Protein AF-A0A3A4V9K9-F1 (afdb_monomer_lite)

Secondary structure (DSSP, 8-state):
--EEEEE-SSSTT-EEEEETTTHHHHHHHHHH-PEEEETTEEEEGGG--EEEE-HHHHTT--TT----HHHHHHTHHHHHHHHHHHHHHHHHHHHHHTTPPPPPP-------

Foldseek 3Di:
DWKKWQAQDDDLPRTDIAGLVQLLQLLLQLVVQDWGQGPRGIDGNVRRPDIATPLCVVVVHDSVDDDDPVNCVVCVVVRVVNVVSSVLSNQQSVCVVVVHDGPDDPDPPPPD

Radius of gyration: 15.43 Å; chains: 1; bounding box: 37×40×32 Å

Structure (mmCIF, N/CA/C/O backbone):
data_AF-A0A3A4V9K9-F1
#
_entry.id   AF-A0A3A4V9K9-F1
#
loop_
_atom_site.group_PDB
_atom_site.id
_atom_site.type_symbol
_atom_site.label_atom_id
_atom_site.label_alt_id
_atom_site.label_comp_id
_atom_site.label_asym_id
_atom_site.label_entity_id
_atom_site.lab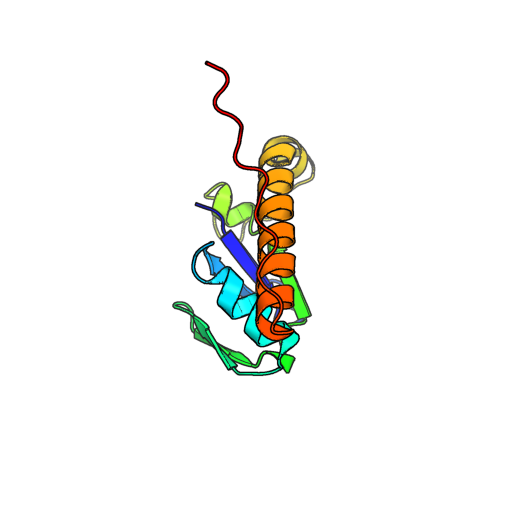el_seq_id
_atom_site.pdbx_PDB_ins_code
_atom_site.Cartn_x
_atom_site.Cartn_y
_atom_site.Cartn_z
_atom_site.occupancy
_atom_site.B_iso_or_equiv
_atom_site.auth_seq_id
_atom_site.auth_comp_id
_atom_site.auth_asym_id
_atom_site.auth_atom_id
_atom_site.pdbx_PDB_model_num
ATOM 1 N N . MET A 1 1 ? -7.497 0.718 -13.840 1.00 86.56 1 MET A N 1
ATOM 2 C CA . MET A 1 1 ? -7.678 -0.087 -12.617 1.00 86.56 1 MET A CA 1
ATOM 3 C C . MET A 1 1 ? -6.396 0.015 -11.822 1.00 86.56 1 MET A C 1
ATOM 5 O O . MET A 1 1 ? -5.336 -0.172 -12.413 1.00 86.56 1 MET A O 1
ATOM 9 N N . LYS A 1 2 ? -6.481 0.411 -10.552 1.00 94.75 2 LYS A N 1
ATOM 10 C CA . LYS A 1 2 ? -5.306 0.602 -9.695 1.00 94.75 2 LYS A CA 1
ATOM 11 C C . LYS A 1 2 ? -4.958 -0.686 -8.958 1.00 94.75 2 LYS A C 1
ATOM 13 O O . LYS A 1 2 ? -5.853 -1.438 -8.568 1.00 94.75 2 LYS A O 1
ATOM 18 N N . TYR A 1 3 ? -3.665 -0.909 -8.753 1.00 96.50 3 TYR A N 1
ATOM 19 C CA . TYR A 1 3 ? -3.140 -2.083 -8.057 1.00 96.50 3 TYR A CA 1
ATOM 20 C C . TYR A 1 3 ? -2.217 -1.668 -6.916 1.00 96.50 3 TYR A C 1
ATOM 22 O O . TYR A 1 3 ? -1.515 -0.657 -6.998 1.00 96.50 3 TYR A O 1
ATOM 30 N N . PHE A 1 4 ? -2.212 -2.463 -5.851 1.00 97.44 4 PHE A N 1
ATOM 31 C CA . PHE A 1 4 ? -1.455 -2.196 -4.636 1.00 97.44 4 PHE A CA 1
ATOM 32 C C . PHE A 1 4 ? -0.798 -3.469 -4.122 1.00 97.44 4 PHE A C 1
ATOM 34 O O . PHE A 1 4 ? -1.388 -4.545 -4.140 1.00 97.44 4 PHE A O 1
ATOM 41 N N . ARG A 1 5 ? 0.421 -3.336 -3.608 1.00 96.00 5 ARG A N 1
ATOM 42 C CA . ARG A 1 5 ? 1.125 -4.403 -2.901 1.00 96.00 5 ARG A CA 1
ATOM 43 C C . ARG A 1 5 ? 0.865 -4.277 -1.418 1.00 96.00 5 ARG A C 1
ATOM 45 O O . ARG A 1 5 ? 1.197 -3.253 -0.821 1.00 96.00 5 ARG A O 1
ATOM 52 N N . VAL A 1 6 ? 0.341 -5.335 -0.822 1.00 97.25 6 VAL A N 1
ATOM 53 C CA . VAL A 1 6 ? 0.270 -5.504 0.628 1.00 97.25 6 VAL A CA 1
ATOM 54 C C . VAL A 1 6 ? 1.508 -6.286 1.044 1.00 97.25 6 VAL A C 1
ATOM 56 O O . VAL A 1 6 ? 1.584 -7.499 0.855 1.00 97.25 6 VAL A O 1
ATOM 59 N N . LYS A 1 7 ? 2.509 -5.575 1.561 1.00 96.69 7 LYS A N 1
ATOM 60 C CA . LYS A 1 7 ? 3.791 -6.145 1.974 1.00 96.69 7 LYS A CA 1
ATOM 61 C C . LYS A 1 7 ? 3.639 -6.839 3.324 1.00 96.69 7 LYS A C 1
ATOM 63 O O . LYS A 1 7 ? 3.247 -6.199 4.301 1.00 96.69 7 LYS A O 1
ATOM 68 N N . ILE A 1 8 ? 3.960 -8.129 3.368 1.00 95.81 8 ILE A N 1
ATOM 69 C CA . ILE A 1 8 ? 3.804 -8.996 4.550 1.00 95.81 8 ILE A CA 1
ATOM 70 C C . ILE A 1 8 ? 5.138 -9.501 5.112 1.00 95.81 8 ILE A C 1
ATOM 72 O O . ILE A 1 8 ? 5.180 -10.062 6.203 1.00 95.81 8 ILE A O 1
ATOM 76 N N . GLY A 1 9 ? 6.232 -9.275 4.386 1.00 92.69 9 GLY A N 1
ATOM 77 C CA . GLY A 1 9 ? 7.584 -9.654 4.778 1.00 92.69 9 GLY A CA 1
ATOM 78 C C . GLY A 1 9 ? 8.632 -8.766 4.114 1.00 92.69 9 GLY A C 1
ATOM 79 O O . GLY A 1 9 ? 8.316 -7.741 3.508 1.00 92.69 9 GLY A O 1
ATOM 80 N N . TYR A 1 10 ? 9.900 -9.145 4.248 1.00 89.00 10 TYR A N 1
ATOM 81 C CA . TYR A 1 10 ? 11.032 -8.352 3.756 1.00 89.00 10 TYR A CA 1
ATOM 82 C C . TYR A 1 10 ? 11.558 -8.828 2.398 1.00 89.00 10 TYR A C 1
ATOM 84 O O . TYR A 1 10 ? 12.286 -8.075 1.747 1.00 89.00 10 TYR A O 1
ATOM 92 N N . GLY A 1 11 ? 11.187 -10.036 1.965 1.00 88.69 11 GLY A N 1
ATOM 93 C CA . GLY A 1 11 ? 11.539 -10.584 0.663 1.00 88.69 11 GLY A CA 1
ATOM 94 C C . GLY A 1 11 ? 10.921 -9.798 -0.492 1.00 88.69 11 GLY A C 1
ATOM 95 O O . GLY A 1 11 ? 9.908 -9.111 -0.340 1.00 88.69 11 GLY A O 1
ATOM 96 N N . LYS A 1 12 ? 11.541 -9.906 -1.675 1.00 82.06 12 LYS A N 1
ATOM 97 C CA . LYS A 1 12 ? 11.071 -9.248 -2.908 1.00 82.06 12 LYS A CA 1
ATOM 98 C C . LYS A 1 12 ? 9.645 -9.680 -3.272 1.00 82.06 12 LYS A C 1
ATOM 100 O O . LYS A 1 12 ? 8.877 -8.852 -3.752 1.00 82.06 12 LYS A O 1
ATOM 105 N N . ASP A 1 13 ? 9.304 -10.931 -2.976 1.00 85.81 13 ASP A N 1
ATOM 106 C CA . ASP A 1 13 ? 8.026 -11.563 -3.313 1.00 85.81 13 ASP A CA 1
ATOM 107 C C . ASP A 1 13 ? 7.084 -11.723 -2.112 1.00 85.81 13 ASP A C 1
ATOM 109 O O . ASP A 1 13 ? 6.002 -12.289 -2.254 1.00 85.81 13 ASP A O 1
ATOM 113 N N . ASP A 1 14 ? 7.452 -11.175 -0.947 1.00 92.56 14 ASP A N 1
ATOM 114 C CA . ASP A 1 14 ? 6.651 -11.239 0.282 1.00 92.56 14 ASP A CA 1
ATOM 115 C C . ASP A 1 14 ? 5.545 -10.174 0.279 1.00 92.56 14 ASP A C 1
ATOM 117 O O . ASP A 1 14 ? 5.453 -9.296 1.150 1.00 92.56 14 ASP A O 1
ATOM 121 N N . PHE A 1 15 ? 4.701 -10.229 -0.743 1.00 94.50 15 PHE A N 1
ATOM 122 C CA . PHE A 1 15 ? 3.536 -9.377 -0.886 1.00 94.50 15 PHE A CA 1
ATOM 123 C C . PHE A 1 15 ? 2.395 -10.127 -1.566 1.00 94.50 15 PHE A C 1
ATOM 125 O O . PHE A 1 15 ? 2.615 -11.050 -2.347 1.00 94.50 15 PHE A O 1
ATOM 132 N N . ILE A 1 16 ? 1.174 -9.672 -1.303 1.00 94.50 16 ILE A N 1
ATOM 133 C CA . ILE A 1 16 ? 0.016 -9.982 -2.145 1.00 94.50 16 ILE A CA 1
ATOM 134 C C . ILE A 1 16 ? -0.367 -8.734 -2.933 1.00 94.50 16 ILE A C 1
ATOM 136 O O . ILE A 1 16 ? -0.195 -7.607 -2.454 1.00 94.50 16 ILE A O 1
ATOM 140 N N . SER A 1 17 ? -0.856 -8.921 -4.150 1.00 93.69 17 SER A N 1
ATOM 141 C CA . SER A 1 17 ? -1.269 -7.845 -5.036 1.00 93.69 17 SER A CA 1
ATOM 142 C C . SER A 1 17 ? -2.794 -7.749 -5.015 1.00 93.69 17 SER A C 1
ATOM 144 O O . SER A 1 17 ? -3.506 -8.679 -5.387 1.00 93.69 17 SER A O 1
ATOM 146 N N . VAL A 1 18 ? -3.296 -6.608 -4.557 1.00 96.56 18 VAL A N 1
ATOM 147 C CA . VAL A 1 18 ? -4.726 -6.320 -4.421 1.00 96.56 18 VAL A CA 1
ATO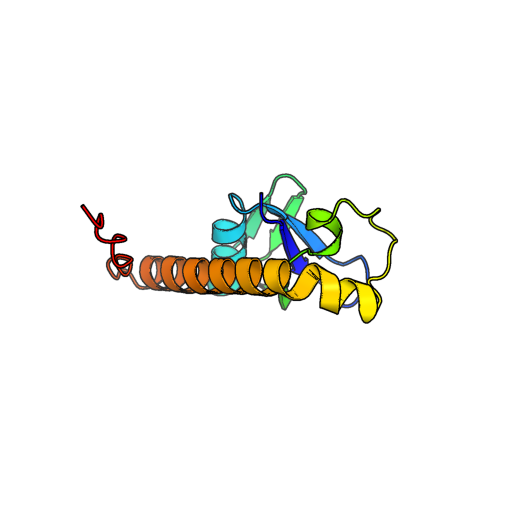M 148 C C . VAL A 1 18 ? -5.125 -5.217 -5.389 1.00 96.56 18 VAL A C 1
ATOM 150 O O . VAL A 1 18 ? -4.313 -4.357 -5.742 1.00 96.56 18 VAL A O 1
ATOM 153 N N . ASP A 1 19 ? -6.378 -5.221 -5.826 1.00 96.31 19 ASP A N 1
ATOM 154 C CA . ASP A 1 19 ? -6.911 -4.136 -6.647 1.00 96.31 19 ASP A CA 1
ATOM 155 C C . ASP A 1 19 ? -7.552 -3.014 -5.808 1.00 96.31 19 ASP A C 1
ATOM 157 O O . ASP A 1 19 ? -7.648 -3.074 -4.579 1.00 96.31 19 ASP A O 1
ATOM 161 N N . GLU A 1 20 ? -8.005 -1.962 -6.486 1.00 95.94 20 GLU A N 1
ATOM 162 C CA . GLU A 1 20 ? -8.720 -0.833 -5.882 1.00 95.94 20 GLU A CA 1
ATOM 163 C C . GLU A 1 20 ? -9.981 -1.218 -5.087 1.00 95.94 20 GLU A C 1
ATOM 165 O O . GLU A 1 20 ? -10.363 -0.489 -4.169 1.00 95.94 20 GLU A O 1
ATOM 170 N N . THR A 1 21 ? -10.615 -2.353 -5.401 1.00 96.81 21 THR A N 1
ATOM 171 C CA . THR A 1 21 ? -11.816 -2.848 -4.707 1.00 96.81 21 THR A CA 1
ATOM 172 C C . THR A 1 21 ? -11.468 -3.557 -3.399 1.00 96.81 21 THR A C 1
ATOM 174 O O . THR A 1 21 ? -12.232 -3.502 -2.436 1.00 96.81 21 THR A O 1
ATOM 177 N N . GLU A 1 22 ? -10.285 -4.165 -3.334 1.00 97.50 22 GLU A N 1
ATOM 178 C CA . GLU A 1 22 ? -9.759 -4.882 -2.172 1.00 97.50 22 GLU A CA 1
ATOM 179 C C . GLU A 1 22 ? -8.921 -3.995 -1.239 1.00 97.50 22 GLU A C 1
ATOM 181 O O . GLU A 1 22 ? -8.759 -4.304 -0.052 1.00 97.50 22 GLU A O 1
ATOM 186 N N . LEU A 1 23 ? -8.435 -2.855 -1.738 1.00 97.81 23 LEU A N 1
ATOM 187 C CA . LEU A 1 23 ? -7.636 -1.906 -0.968 1.00 97.81 23 LEU A CA 1
ATOM 188 C C . LEU A 1 23 ? -8.286 -1.477 0.367 1.00 97.81 23 LEU A C 1
ATOM 190 O O . LEU A 1 23 ? -7.589 -1.501 1.388 1.00 97.81 23 LEU A O 1
ATOM 194 N N . PRO A 1 24 ? -9.589 -1.121 0.441 1.00 97.88 24 PRO A N 1
ATOM 195 C CA . PRO A 1 24 ? -10.213 -0.753 1.712 1.00 97.88 24 PRO A CA 1
ATOM 196 C C . PRO A 1 24 ? -10.143 -1.876 2.755 1.00 97.88 24 PRO A C 1
ATOM 198 O O . PRO A 1 24 ? -9.965 -1.605 3.945 1.00 97.88 24 PRO A O 1
ATOM 201 N N . THR A 1 25 ? -10.250 -3.134 2.315 1.00 97.62 25 THR A N 1
ATOM 202 C CA . THR A 1 25 ? -10.125 -4.320 3.171 1.00 97.62 25 THR A CA 1
ATOM 203 C C . THR A 1 25 ? -8.700 -4.467 3.691 1.00 97.62 25 THR A C 1
ATOM 205 O O . THR A 1 25 ? -8.520 -4.700 4.885 1.00 97.62 25 THR A O 1
ATOM 208 N N . ALA A 1 26 ? -7.689 -4.257 2.840 1.00 97.88 26 ALA A N 1
ATOM 209 C CA . ALA A 1 26 ? -6.282 -4.297 3.242 1.00 97.88 26 ALA A CA 1
ATOM 210 C C . ALA A 1 26 ? -5.953 -3.234 4.293 1.00 97.88 26 ALA A C 1
ATOM 212 O O . ALA A 1 26 ? -5.374 -3.546 5.334 1.00 97.88 26 ALA A O 1
ATOM 213 N N . ILE A 1 27 ? -6.395 -1.995 4.067 1.00 98.06 27 ILE A N 1
ATOM 214 C CA . ILE A 1 27 ? -6.194 -0.895 5.015 1.00 98.06 27 ILE A CA 1
ATOM 215 C C . ILE A 1 27 ? -6.914 -1.181 6.335 1.00 98.06 27 ILE A C 1
ATOM 217 O O . ILE A 1 27 ? -6.342 -1.008 7.411 1.00 98.06 27 ILE A O 1
ATOM 221 N N . ARG A 1 28 ? -8.166 -1.649 6.281 1.00 97.31 28 ARG A N 1
ATOM 222 C CA . ARG A 1 28 ? -8.933 -1.980 7.488 1.00 97.31 28 ARG A CA 1
ATOM 223 C C . ARG A 1 28 ? -8.275 -3.109 8.275 1.00 97.31 28 ARG A C 1
ATOM 225 O O . ARG A 1 28 ? -8.200 -3.015 9.500 1.00 97.31 28 ARG A O 1
ATOM 232 N N . ALA A 1 29 ? -7.798 -4.151 7.597 1.00 97.38 29 ALA A N 1
ATOM 233 C CA . ALA A 1 29 ? -7.049 -5.235 8.218 1.00 97.38 29 ALA A CA 1
ATOM 234 C C . ALA A 1 29 ? -5.800 -4.684 8.917 1.00 97.38 29 ALA A C 1
ATOM 236 O O . ALA A 1 29 ? -5.632 -4.918 10.111 1.00 97.38 29 ALA A O 1
ATOM 237 N N . GLN A 1 30 ? -5.002 -3.864 8.226 1.00 97.62 30 GLN A N 1
ATOM 238 C CA . GLN A 1 30 ? -3.793 -3.258 8.788 1.00 97.62 30 GLN A CA 1
ATOM 239 C C . GLN A 1 30 ? -4.080 -2.410 10.038 1.00 97.62 30 GLN A C 1
ATOM 241 O O . GLN A 1 30 ? -3.379 -2.537 11.035 1.00 97.62 30 GLN A O 1
ATOM 246 N N . ILE A 1 31 ? -5.122 -1.571 10.019 1.00 96.38 31 ILE A N 1
ATOM 247 C CA . ILE A 1 31 ? -5.465 -0.696 11.156 1.00 96.38 31 ILE A CA 1
ATOM 248 C C . ILE A 1 31 ? -6.008 -1.497 12.346 1.00 96.38 31 ILE A C 1
ATOM 250 O O . ILE A 1 31 ? -5.720 -1.180 13.496 1.00 96.38 31 ILE A O 1
ATOM 254 N N . THR A 1 32 ? -6.840 -2.507 12.086 1.00 95.81 32 THR A N 1
ATOM 255 C CA . THR A 1 32 ? -7.569 -3.225 13.148 1.00 95.81 32 THR A CA 1
ATOM 256 C C . THR A 1 32 ? -6.863 -4.484 13.644 1.00 95.81 32 THR A C 1
ATOM 258 O O . THR A 1 32 ? -7.322 -5.090 14.610 1.00 95.81 32 THR A O 1
ATOM 261 N N . GLY A 1 33 ? -5.805 -4.925 12.960 1.00 94.44 33 GLY A N 1
ATOM 262 C CA . GLY A 1 33 ? -5.116 -6.187 13.225 1.00 94.44 33 GLY A CA 1
ATOM 263 C C . GLY A 1 33 ? -5.903 -7.442 12.828 1.00 94.44 33 GLY A C 1
ATOM 264 O O . GLY A 1 33 ? -5.432 -8.559 13.040 1.00 94.44 33 GLY A O 1
ATOM 265 N N . LYS A 1 34 ? -7.104 -7.290 12.255 1.00 95.88 34 LYS A N 1
ATOM 266 C CA . LYS A 1 34 ? -7.966 -8.408 11.843 1.00 95.88 34 LYS A CA 1
ATOM 267 C C . LYS A 1 34 ? -7.489 -9.038 10.537 1.00 95.88 34 LYS A C 1
ATOM 269 O O . LYS A 1 34 ? -6.713 -8.450 9.790 1.00 95.88 34 LYS A O 1
ATOM 274 N N . VAL A 1 35 ? -7.980 -10.240 10.245 1.00 96.88 35 VAL A N 1
ATOM 275 C CA . VAL A 1 35 ? -7.685 -10.937 8.987 1.00 96.88 35 VAL A CA 1
ATOM 276 C C . VAL A 1 35 ? -8.413 -10.258 7.825 1.00 96.88 35 VAL A C 1
ATOM 278 O O . VAL A 1 35 ? -9.626 -10.058 7.882 1.00 96.88 35 VAL A O 1
ATOM 281 N N . GLY A 1 36 ? -7.664 -9.919 6.777 1.00 96.00 36 GLY A N 1
ATOM 282 C CA . GLY A 1 36 ? -8.196 -9.529 5.475 1.00 96.00 36 GLY A CA 1
ATOM 283 C C . GLY A 1 36 ? -8.284 -10.741 4.549 1.00 96.00 36 GLY A C 1
ATOM 284 O O . GLY A 1 36 ? -7.362 -11.558 4.508 1.00 96.00 36 GLY A O 1
ATOM 285 N N . VAL A 1 37 ? -9.394 -10.855 3.821 1.00 96.25 37 VAL A N 1
ATOM 286 C CA . VAL A 1 37 ? -9.612 -11.889 2.803 1.00 96.25 37 VAL A CA 1
ATOM 287 C C . VAL A 1 37 ? -9.546 -11.224 1.436 1.00 96.25 37 VAL A C 1
ATOM 289 O O . VAL A 1 37 ? -10.301 -10.289 1.171 1.00 96.25 37 VAL A O 1
ATOM 292 N N . PHE A 1 38 ? -8.643 -11.713 0.596 1.00 96.12 38 PHE A N 1
ATOM 293 C CA . PHE A 1 38 ? -8.366 -11.221 -0.748 1.00 96.12 38 PHE A CA 1
ATOM 294 C C . PHE A 1 38 ? -8.463 -12.381 -1.739 1.00 96.12 38 PHE A C 1
ATOM 296 O O . PHE A 1 38 ? -8.369 -13.550 -1.359 1.00 96.12 38 PHE A O 1
ATOM 303 N N . ARG A 1 39 ? -8.600 -12.076 -3.028 1.00 94.50 39 ARG A N 1
ATOM 304 C CA . ARG A 1 39 ? -8.616 -13.077 -4.103 1.00 94.50 39 ARG A CA 1
ATOM 305 C C . ARG A 1 39 ? -7.328 -13.893 -4.153 1.00 94.50 39 ARG A C 1
ATOM 307 O O . ARG A 1 39 ? -7.378 -15.078 -4.454 1.00 94.50 39 ARG A O 1
ATOM 314 N N . GLU A 1 40 ? -6.190 -13.268 -3.854 1.00 91.69 40 GLU A N 1
ATOM 315 C CA . GLU A 1 40 ? -4.879 -13.930 -3.846 1.00 91.69 40 GLU A CA 1
ATOM 316 C C . GLU A 1 40 ? -4.614 -14.711 -2.544 1.00 91.69 40 GLU A C 1
ATOM 318 O O . GLU A 1 40 ? -3.724 -15.557 -2.498 1.00 91.69 40 GLU A O 1
ATOM 323 N N . GLY A 1 41 ? -5.403 -14.482 -1.487 1.00 92.69 41 GLY A N 1
ATOM 324 C 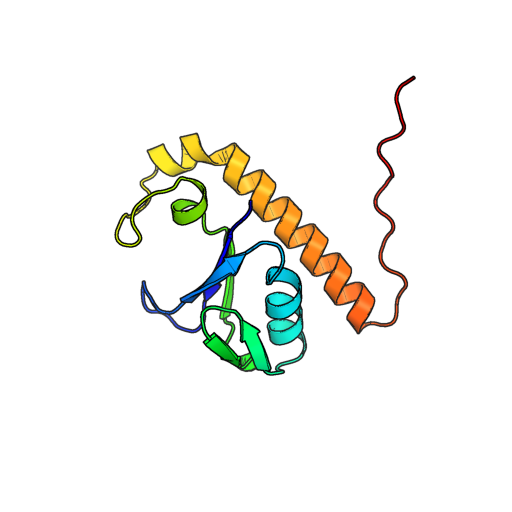CA . GLY A 1 41 ? -5.284 -15.220 -0.232 1.00 92.69 41 GLY A CA 1
ATOM 325 C C . GLY A 1 41 ? -5.752 -14.441 0.993 1.00 92.69 41 GLY A C 1
ATOM 326 O O . GLY A 1 41 ? -6.392 -13.397 0.904 1.00 92.69 41 GLY A O 1
ATOM 327 N N . THR A 1 42 ? -5.422 -14.954 2.175 1.00 95.06 42 THR A N 1
ATOM 328 C CA . THR A 1 42 ? -5.772 -14.331 3.459 1.00 95.06 42 THR A CA 1
ATOM 329 C C . THR A 1 42 ? -4.530 -13.839 4.179 1.00 95.06 42 THR A C 1
ATOM 331 O O . THR A 1 42 ? -3.566 -14.589 4.319 1.00 95.06 42 THR A O 1
ATOM 334 N N . VAL A 1 43 ? -4.570 -12.613 4.700 1.00 95.88 43 VAL A N 1
ATOM 335 C CA . VAL A 1 43 ? -3.446 -12.013 5.430 1.00 95.88 43 VAL A CA 1
ATOM 336 C C . VAL A 1 43 ? -3.917 -11.500 6.785 1.00 95.88 43 VAL A C 1
ATOM 338 O O . VAL A 1 43 ? -4.936 -10.816 6.893 1.00 95.88 43 VAL A O 1
ATOM 341 N N . SER A 1 44 ? -3.155 -11.818 7.833 1.00 95.75 44 SER A N 1
ATOM 342 C CA . SER A 1 44 ? -3.333 -11.217 9.155 1.00 95.75 44 SER A CA 1
ATOM 343 C C . SER A 1 44 ? -2.958 -9.738 9.103 1.00 95.75 44 SER A C 1
ATOM 345 O O . SER A 1 44 ? -1.834 -9.404 8.733 1.00 95.75 44 SER A O 1
ATOM 347 N N . GLY A 1 45 ? -3.869 -8.855 9.512 1.00 95.00 45 GLY A N 1
ATOM 348 C CA . GLY A 1 45 ? -3.645 -7.412 9.534 1.00 95.00 45 GLY A CA 1
ATOM 349 C C . GLY A 1 45 ? -2.395 -6.991 10.306 1.00 95.00 45 GLY A C 1
ATOM 350 O O . GLY A 1 45 ? -1.674 -6.104 9.861 1.00 95.00 45 GLY A O 1
ATOM 351 N N . ASN A 1 46 ? -2.076 -7.700 11.394 1.00 96.00 46 ASN A N 1
ATOM 352 C CA . ASN A 1 46 ? -0.870 -7.467 12.199 1.00 96.00 46 ASN A CA 1
ATOM 353 C C . ASN A 1 46 ? 0.443 -7.764 11.455 1.00 96.00 46 ASN A C 1
ATOM 355 O O . ASN A 1 46 ? 1.503 -7.335 11.898 1.00 96.00 46 ASN A O 1
ATOM 359 N N . HIS A 1 47 ? 0.396 -8.516 10.353 1.00 95.81 47 HIS A N 1
ATOM 360 C CA . HIS A 1 47 ? 1.568 -8.823 9.528 1.00 95.81 47 HIS A CA 1
ATOM 361 C C . HIS A 1 47 ? 1.711 -7.876 8.331 1.00 95.81 47 HIS A C 1
ATOM 363 O O . HIS A 1 47 ? 2.705 -7.952 7.614 1.00 95.81 47 HIS A O 1
ATOM 369 N N . ILE A 1 48 ? 0.750 -6.974 8.098 1.00 97.19 48 ILE A N 1
ATOM 370 C CA . ILE A 1 48 ? 0.833 -6.004 7.004 1.00 97.19 48 ILE A CA 1
ATOM 371 C C . ILE A 1 48 ? 1.818 -4.894 7.391 1.00 97.19 48 ILE A C 1
ATOM 373 O O . ILE A 1 48 ? 1.490 -3.982 8.152 1.00 97.19 48 ILE A O 1
ATOM 377 N N . GLN A 1 49 ? 3.022 -4.944 6.823 1.00 96.81 49 GLN A N 1
ATOM 378 C CA . GLN A 1 49 ? 4.083 -3.963 7.058 1.00 96.81 49 GLN A CA 1
ATOM 379 C C . GLN A 1 49 ? 3.805 -2.642 6.338 1.00 96.81 49 GLN A C 1
ATOM 381 O O . GLN A 1 49 ? 3.977 -1.562 6.900 1.00 96.81 49 GLN A O 1
ATOM 386 N N . ALA A 1 50 ? 3.384 -2.724 5.075 1.00 96.56 50 ALA A N 1
ATOM 387 C CA . ALA A 1 50 ? 3.128 -1.562 4.237 1.00 96.56 50 ALA A CA 1
ATOM 388 C C . ALA A 1 50 ? 2.128 -1.893 3.129 1.00 96.56 50 ALA A C 1
ATOM 390 O O . ALA A 1 50 ? 2.042 -3.031 2.672 1.00 96.56 50 ALA A O 1
ATOM 391 N N . ILE A 1 51 ? 1.414 -0.869 2.667 1.00 97.62 51 ILE A N 1
ATOM 392 C CA . ILE A 1 51 ? 0.593 -0.928 1.460 1.00 97.62 51 ILE A CA 1
ATOM 393 C C . ILE A 1 51 ? 1.149 0.118 0.500 1.00 97.62 51 ILE A C 1
ATOM 395 O O . ILE A 1 51 ? 1.239 1.292 0.858 1.00 97.62 51 ILE A O 1
ATOM 399 N N . LEU A 1 52 ? 1.578 -0.313 -0.683 1.00 96.50 52 LEU A N 1
ATOM 400 C CA . LEU A 1 52 ? 2.295 0.519 -1.653 1.00 96.50 52 LEU A CA 1
ATOM 401 C C . LEU A 1 52 ? 1.658 0.395 -3.044 1.00 96.50 52 LEU A C 1
ATOM 403 O O . LEU A 1 52 ? 1.106 -0.663 -3.346 1.00 96.50 52 LEU A O 1
ATOM 407 N N . PRO A 1 53 ? 1.744 1.419 -3.912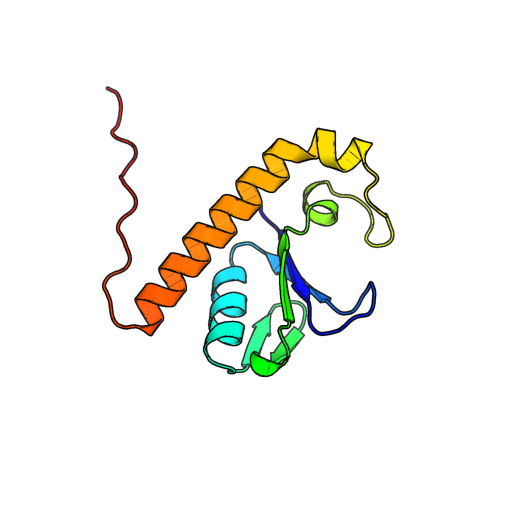 1.00 96.56 53 PRO A N 1
ATOM 408 C CA . PRO A 1 53 ? 1.354 1.289 -5.315 1.00 96.56 53 PRO A CA 1
ATOM 409 C C . PRO A 1 53 ? 2.086 0.138 -6.021 1.00 96.56 53 PRO A C 1
ATOM 411 O O . PRO A 1 53 ? 3.303 -0.002 -5.899 1.00 96.56 53 PRO A O 1
ATOM 414 N N . ASP A 1 54 ? 1.355 -0.670 -6.790 1.00 95.06 54 ASP A N 1
ATOM 415 C CA . ASP A 1 54 ? 1.919 -1.733 -7.628 1.00 95.06 54 ASP A CA 1
ATOM 416 C C . ASP A 1 54 ? 2.084 -1.245 -9.074 1.00 95.06 54 ASP A C 1
ATOM 418 O O . ASP A 1 54 ? 1.358 -1.651 -9.984 1.00 95.06 54 ASP A O 1
ATOM 422 N N . LEU A 1 55 ? 3.034 -0.327 -9.280 1.00 94.25 55 LEU A N 1
ATOM 423 C CA . LEU A 1 55 ? 3.232 0.339 -10.576 1.00 94.25 55 LEU A CA 1
ATOM 424 C C . LEU A 1 55 ? 3.646 -0.627 -11.683 1.00 94.25 55 LEU A C 1
ATOM 426 O O . LEU A 1 55 ? 3.243 -0.462 -12.827 1.00 94.25 55 LEU A O 1
ATOM 430 N N . GLN A 1 56 ? 4.396 -1.667 -11.329 1.00 93.00 56 GLN A N 1
ATOM 431 C CA . GLN A 1 56 ? 4.786 -2.725 -12.254 1.00 93.00 56 GLN A CA 1
ATOM 432 C C . GLN A 1 56 ? 3.556 -3.410 -12.857 1.00 93.00 56 GLN A C 1
ATOM 434 O O . GLN A 1 56 ? 3.447 -3.538 -14.074 1.00 93.00 56 GLN A O 1
ATOM 439 N N . ARG A 1 57 ? 2.607 -3.817 -12.005 1.00 92.25 57 ARG A N 1
ATOM 440 C CA . ARG A 1 57 ? 1.365 -4.446 -12.455 1.00 92.25 57 ARG A CA 1
ATOM 441 C C . ARG A 1 57 ? 0.472 -3.452 -13.189 1.00 92.25 57 ARG A C 1
ATOM 443 O O . ARG A 1 57 ? -0.137 -3.819 -14.189 1.00 92.25 57 ARG A O 1
ATOM 450 N N . ALA A 1 58 ? 0.418 -2.203 -12.726 1.00 91.75 58 ALA A N 1
ATOM 451 C CA . ALA A 1 58 ? -0.334 -1.142 -13.392 1.00 91.75 58 ALA A CA 1
ATOM 452 C C . ALA A 1 58 ? 0.179 -0.863 -14.817 1.00 91.75 58 ALA A C 1
ATOM 454 O O . ALA A 1 58 ? -0.630 -0.640 -15.713 1.00 91.75 58 ALA A O 1
ATOM 455 N N . ALA A 1 59 ? 1.494 -0.939 -15.032 1.00 92.06 59 ALA A N 1
ATOM 456 C CA . ALA A 1 59 ? 2.139 -0.794 -16.337 1.00 92.06 59 ALA A CA 1
ATOM 457 C C . ALA A 1 59 ? 2.074 -2.066 -17.207 1.00 92.06 59 ALA A C 1
ATOM 459 O O . ALA A 1 59 ? 2.477 -2.043 -18.366 1.00 92.06 59 ALA A O 1
ATOM 460 N N . GLY A 1 60 ? 1.567 -3.183 -16.673 1.00 91.88 60 GLY A N 1
ATOM 461 C CA . GLY A 1 60 ? 1.489 -4.457 -17.392 1.00 91.88 60 GLY A CA 1
ATOM 462 C C . GLY A 1 60 ? 2.826 -5.195 -17.513 1.00 91.88 60 GLY A C 1
ATOM 463 O O . GLY A 1 60 ? 2.943 -6.118 -18.317 1.00 91.88 60 GLY A O 1
ATOM 464 N N . PHE A 1 61 ? 3.831 -4.821 -16.721 1.00 92.44 61 PHE A N 1
ATOM 465 C CA . PHE A 1 61 ? 5.117 -5.507 -16.712 1.00 92.44 61 PHE A CA 1
ATOM 466 C C . PHE A 1 61 ? 5.024 -6.882 -16.040 1.00 92.44 61 PHE A C 1
ATOM 468 O O . PHE A 1 61 ? 4.246 -7.105 -15.109 1.00 92.44 61 PHE A O 1
ATOM 475 N N . HIS A 1 62 ? 5.867 -7.814 -16.490 1.00 89.38 62 HIS A N 1
ATOM 476 C CA . HIS A 1 62 ? 6.010 -9.134 -15.870 1.00 89.38 62 HIS A CA 1
ATOM 477 C C . HIS A 1 62 ? 6.456 -9.015 -14.418 1.00 89.38 62 HIS A C 1
ATOM 479 O O . HIS A 1 62 ? 7.325 -8.198 -14.149 1.00 89.38 62 HIS A O 1
ATOM 485 N N . ARG A 1 63 ? 5.943 -9.873 -13.522 1.00 83.31 63 ARG A N 1
ATOM 486 C CA . ARG A 1 63 ? 6.192 -9.859 -12.061 1.00 83.31 63 ARG A CA 1
ATOM 487 C C . ARG A 1 63 ? 7.671 -9.800 -11.656 1.00 83.31 63 ARG A C 1
ATOM 489 O O . ARG A 1 63 ? 8.002 -9.169 -10.656 1.00 83.31 63 ARG A O 1
ATOM 496 N N . ASP A 1 64 ? 8.563 -10.386 -12.445 1.00 87.38 64 ASP A N 1
ATOM 497 C CA . ASP A 1 64 ? 9.992 -10.424 -12.110 1.00 87.38 64 ASP A CA 1
ATOM 498 C C . ASP A 1 64 ? 10.747 -9.146 -12.490 1.00 87.38 64 ASP A C 1
ATOM 500 O O . ASP A 1 64 ? 11.845 -8.903 -11.971 1.00 87.38 64 ASP A O 1
ATOM 504 N N . TYR A 1 65 ? 10.141 -8.316 -13.346 1.00 90.25 65 TYR A N 1
ATOM 505 C CA . TYR A 1 65 ? 10.707 -7.055 -13.809 1.00 90.25 65 TYR A CA 1
ATOM 506 C C . TYR A 1 65 ? 11.028 -6.118 -12.638 1.00 90.25 65 TYR A C 1
ATOM 508 O O . TYR A 1 65 ? 10.297 -6.020 -11.653 1.00 90.25 65 TYR A O 1
ATOM 516 N N . GLN A 1 66 ? 12.153 -5.423 -12.727 1.00 90.50 66 GLN A N 1
ATOM 517 C CA . GLN A 1 66 ? 12.541 -4.428 -11.739 1.00 90.50 66 GLN A CA 1
ATOM 518 C C . GLN A 1 66 ? 12.485 -3.067 -12.402 1.00 90.50 66 GLN A C 1
ATOM 520 O O . GLN A 1 66 ? 13.233 -2.819 -13.340 1.00 90.50 66 GLN A O 1
ATOM 525 N N . LEU A 1 67 ? 11.592 -2.218 -11.893 1.00 91.56 67 LEU A N 1
ATOM 526 C CA . LEU A 1 67 ? 11.489 -0.835 -12.333 1.00 91.56 67 LEU A CA 1
ATOM 527 C C . LEU A 1 67 ? 12.835 -0.138 -12.128 1.00 91.56 67 LEU A C 1
ATOM 529 O O . LEU A 1 67 ? 13.421 -0.173 -11.041 1.00 91.56 67 LEU A O 1
ATOM 533 N N . THR A 1 68 ? 13.307 0.481 -13.193 1.00 94.50 68 THR A N 1
ATOM 534 C CA . THR A 1 68 ? 14.483 1.336 -13.240 1.00 94.50 68 THR A CA 1
ATOM 535 C C . THR A 1 68 ? 14.097 2.782 -12.935 1.00 94.50 68 THR A C 1
ATOM 537 O O . THR A 1 68 ? 12.919 3.126 -12.840 1.00 94.50 68 THR A O 1
ATOM 540 N N . GLY A 1 69 ? 15.095 3.655 -12.775 1.00 93.88 69 GLY A N 1
ATOM 541 C CA . GLY A 1 69 ? 14.850 5.085 -12.568 1.00 93.88 69 GLY A CA 1
ATOM 542 C C . GLY A 1 69 ? 14.071 5.733 -13.717 1.00 93.88 69 GLY A C 1
ATOM 543 O O . GLY A 1 69 ? 13.202 6.559 -13.459 1.00 93.88 69 GLY A O 1
ATOM 544 N N . GLU A 1 70 ? 14.335 5.320 -14.957 1.00 94.56 70 GLU A N 1
ATOM 545 C CA . GLU A 1 70 ? 13.632 5.822 -16.144 1.00 94.56 70 GLU A CA 1
ATOM 546 C C . GLU A 1 70 ? 12.156 5.403 -16.127 1.00 94.56 70 GLU A C 1
ATOM 548 O O . GLU A 1 70 ? 11.283 6.252 -16.299 1.00 94.56 70 GLU A O 1
ATOM 553 N N . ASP A 1 71 ? 11.860 4.146 -15.773 1.00 94.44 71 ASP A N 1
ATOM 554 C CA . ASP A 1 71 ? 10.474 3.676 -15.638 1.00 94.44 71 ASP A CA 1
ATOM 555 C C . ASP A 1 71 ? 9.700 4.472 -14.578 1.00 94.44 71 ASP A C 1
ATOM 557 O O . ASP A 1 71 ? 8.514 4.753 -14.738 1.00 94.44 71 ASP A O 1
ATOM 561 N N . TYR A 1 72 ? 10.352 4.847 -13.472 1.00 92.62 72 TYR A N 1
ATOM 562 C CA . TYR A 1 72 ? 9.713 5.665 -12.438 1.00 92.62 72 TYR A CA 1
ATOM 563 C C . TYR A 1 72 ? 9.406 7.088 -12.913 1.00 92.62 72 TYR A C 1
ATOM 565 O O . TYR A 1 72 ? 8.389 7.645 -12.495 1.00 92.62 72 TYR A O 1
ATOM 573 N N . GLU A 1 73 ? 10.244 7.673 -13.770 1.00 95.25 73 GLU A N 1
ATOM 574 C CA . GLU A 1 73 ? 9.962 8.978 -14.376 1.00 95.25 73 GLU A CA 1
ATOM 575 C C . GLU A 1 73 ? 8.786 8.889 -15.356 1.00 95.25 73 GLU A C 1
ATOM 577 O O . GLU A 1 73 ? 7.880 9.724 -15.301 1.00 95.25 73 GLU A O 1
ATOM 582 N N . GLU A 1 74 ? 8.727 7.841 -16.181 1.00 95.00 74 GLU A N 1
ATOM 583 C CA . GLU A 1 74 ? 7.597 7.603 -17.089 1.00 95.00 74 GLU A CA 1
ATOM 584 C C . GLU A 1 74 ? 6.287 7.337 -16.331 1.00 95.00 74 GLU A C 1
ATOM 586 O O . GLU A 1 74 ? 5.218 7.827 -16.700 1.00 95.00 74 GLU A O 1
ATOM 591 N N . LEU A 1 75 ? 6.362 6.599 -15.222 1.00 95.38 75 LEU A N 1
ATOM 592 C CA . LEU A 1 75 ? 5.211 6.234 -14.395 1.00 95.38 75 LEU A CA 1
ATOM 593 C C . LEU A 1 75 ? 4.896 7.264 -13.308 1.00 95.38 75 LEU A C 1
ATOM 595 O O . LEU A 1 75 ? 4.043 7.009 -12.454 1.00 95.38 75 LEU A O 1
ATOM 599 N N . ARG A 1 76 ? 5.538 8.434 -13.322 1.00 95.56 76 ARG A N 1
ATOM 600 C CA . ARG A 1 76 ? 5.433 9.426 -12.248 1.00 95.56 76 ARG A CA 1
ATOM 601 C C . ARG A 1 76 ? 4.000 9.871 -11.973 1.00 95.56 76 ARG A C 1
ATOM 603 O O . ARG A 1 76 ? 3.603 9.993 -10.814 1.00 95.56 76 ARG A O 1
ATOM 610 N N . ASP A 1 77 ? 3.218 10.134 -13.014 1.00 95.94 77 ASP A N 1
ATOM 611 C CA . ASP A 1 77 ? 1.832 10.577 -12.837 1.00 95.94 77 ASP A CA 1
ATOM 612 C C . ASP A 1 77 ? 0.910 9.420 -12.437 1.00 95.94 77 ASP A C 1
ATOM 614 O O . ASP A 1 77 ? 0.031 9.602 -11.592 1.00 95.94 77 ASP A O 1
ATOM 618 N N . THR A 1 78 ? 1.187 8.208 -12.926 1.00 94.94 78 THR A N 1
ATOM 619 C CA . THR A 1 78 ? 0.539 6.975 -12.456 1.00 94.94 78 THR A CA 1
ATOM 620 C C . THR A 1 78 ? 0.786 6.767 -10.961 1.00 94.94 78 THR A C 1
ATOM 622 O O . THR A 1 78 ? -0.152 6.486 -10.216 1.00 94.94 78 THR A O 1
ATOM 625 N N . ASP A 1 79 ? 2.020 6.953 -10.491 1.00 95.81 79 ASP A N 1
ATOM 626 C CA . ASP A 1 79 ? 2.387 6.841 -9.077 1.00 95.81 79 ASP A CA 1
ATOM 627 C C . ASP A 1 79 ? 1.669 7.872 -8.204 1.00 95.81 79 ASP A C 1
ATOM 629 O O . ASP A 1 79 ? 1.099 7.518 -7.170 1.00 95.81 79 ASP A O 1
ATOM 633 N N . LYS A 1 80 ? 1.622 9.138 -8.637 1.00 96.50 80 LYS A N 1
ATOM 634 C CA . LYS A 1 80 ? 0.872 10.188 -7.929 1.00 96.50 80 LYS A CA 1
ATOM 635 C C . LYS A 1 80 ? -0.608 9.837 -7.798 1.00 96.50 80 LYS A C 1
ATOM 637 O O . LYS A 1 80 ? -1.152 9.941 -6.702 1.00 96.50 80 LYS A O 1
ATOM 642 N N . ASP A 1 81 ? -1.242 9.406 -8.884 1.00 96.62 81 ASP A N 1
ATOM 643 C CA . ASP A 1 81 ? -2.659 9.029 -8.907 1.00 96.62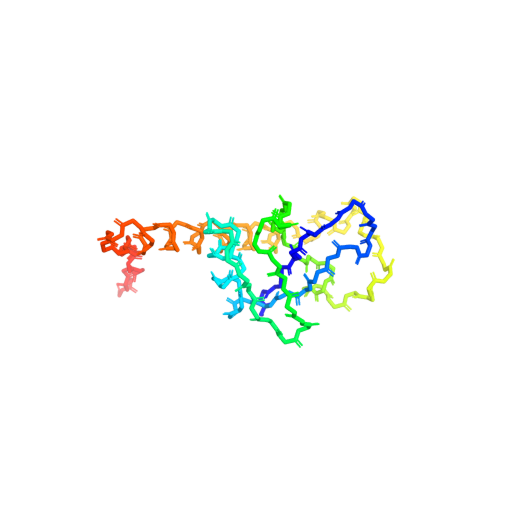 81 ASP A CA 1
ATOM 644 C C . ASP A 1 81 ? -2.947 7.822 -7.990 1.00 96.62 81 ASP A C 1
ATOM 646 O O . ASP A 1 81 ? -3.924 7.817 -7.237 1.00 96.62 81 ASP A O 1
ATOM 650 N N . HIS A 1 82 ? -2.056 6.825 -7.952 1.00 97.44 82 HIS A N 1
ATOM 651 C CA . HIS A 1 82 ? -2.174 5.702 -7.015 1.00 97.44 82 HIS A CA 1
ATOM 652 C C . HIS A 1 82 ? -1.990 6.134 -5.557 1.00 97.44 82 HIS A C 1
ATOM 654 O O . HIS A 1 82 ? -2.746 5.696 -4.687 1.00 97.44 82 HIS A O 1
ATOM 660 N N . LYS A 1 83 ? -1.003 6.990 -5.272 1.00 96.94 83 LYS A N 1
ATOM 661 C CA . LYS A 1 83 ? -0.749 7.510 -3.921 1.00 96.94 83 LYS A CA 1
ATOM 662 C C . LYS A 1 83 ? -1.900 8.369 -3.414 1.00 96.94 83 LYS A C 1
ATOM 664 O O . LYS A 1 83 ? -2.261 8.242 -2.245 1.00 96.94 83 LYS A O 1
ATOM 669 N N . LEU A 1 84 ? -2.493 9.192 -4.280 1.00 97.50 84 LEU A N 1
ATOM 670 C CA . LEU A 1 84 ? -3.669 9.989 -3.945 1.00 97.50 84 LEU A CA 1
ATOM 671 C C . LEU A 1 84 ? -4.841 9.080 -3.565 1.00 97.50 84 LEU A C 1
ATOM 673 O O . LEU A 1 84 ? -5.370 9.197 -2.464 1.00 97.50 84 LEU A O 1
ATOM 677 N N . PHE A 1 85 ? -5.165 8.100 -4.414 1.00 97.38 85 PHE A N 1
ATOM 678 C CA . PHE A 1 85 ? -6.241 7.147 -4.139 1.00 97.38 85 PHE A CA 1
ATOM 679 C C . PHE A 1 85 ? -6.008 6.336 -2.856 1.00 97.38 85 PHE A C 1
ATOM 681 O O . PHE A 1 85 ? -6.942 6.082 -2.089 1.00 97.38 85 PHE A O 1
ATOM 688 N N . LEU A 1 86 ? -4.759 5.933 -2.601 1.00 97.75 86 LEU A N 1
ATOM 689 C CA . LEU A 1 86 ? -4.372 5.258 -1.364 1.00 97.75 86 LEU A CA 1
ATOM 690 C C . LEU A 1 86 ? -4.618 6.146 -0.140 1.00 97.75 86 LEU A C 1
ATOM 692 O O . LEU A 1 86 ? -5.193 5.672 0.840 1.00 97.75 86 LEU A O 1
ATOM 696 N N . GLY A 1 87 ? -4.213 7.417 -0.204 1.00 97.62 87 GLY A N 1
ATOM 697 C CA . GLY A 1 87 ? -4.442 8.404 0.851 1.00 97.62 87 GLY A CA 1
ATOM 698 C C . GLY A 1 87 ? -5.929 8.613 1.131 1.00 97.62 87 GLY A C 1
ATOM 699 O O . GLY A 1 87 ? -6.381 8.383 2.249 1.00 97.62 87 GLY A O 1
ATOM 700 N N . GLU A 1 88 ? -6.712 8.919 0.096 1.00 97.06 88 GLU A N 1
ATOM 701 C CA . GLU A 1 88 ? -8.162 9.125 0.205 1.00 97.06 88 GLU A CA 1
ATOM 702 C C . GLU A 1 88 ? -8.878 7.891 0.774 1.00 97.06 88 GLU A C 1
ATOM 704 O O . GLU A 1 88 ? -9.745 7.989 1.649 1.00 97.06 88 GLU A O 1
ATOM 709 N N . THR A 1 89 ? -8.494 6.695 0.319 1.00 97.50 89 THR A N 1
ATOM 710 C CA . THR A 1 89 ? -9.069 5.446 0.827 1.00 97.50 89 THR A CA 1
ATOM 711 C C . THR A 1 89 ? -8.697 5.224 2.288 1.00 97.50 89 THR A C 1
ATOM 713 O O . THR A 1 89 ? -9.547 4.788 3.071 1.00 97.50 89 THR A O 1
ATOM 716 N N . LYS A 1 90 ? -7.459 5.542 2.679 1.00 97.00 90 LYS A N 1
ATOM 717 C CA . LYS A 1 90 ? -7.000 5.438 4.065 1.00 97.00 90 LYS A CA 1
ATOM 718 C C . LYS A 1 90 ? -7.777 6.368 4.986 1.00 97.00 90 LYS A C 1
ATOM 720 O O . LYS A 1 90 ? -8.237 5.917 6.039 1.00 97.00 90 LYS A O 1
ATOM 725 N N . ASP A 1 91 ? -7.983 7.610 4.575 1.00 96.25 91 ASP A N 1
ATOM 726 C CA . ASP A 1 91 ? -8.737 8.598 5.345 1.00 96.25 91 ASP A CA 1
ATOM 727 C C . ASP A 1 91 ? -10.194 8.164 5.513 1.00 96.25 91 ASP A C 1
ATOM 729 O O . ASP A 1 91 ? -10.717 8.132 6.631 1.00 96.25 91 ASP A O 1
ATOM 733 N N . ARG A 1 92 ? -10.826 7.706 4.425 1.00 95.06 92 ARG A N 1
ATOM 734 C CA . ARG A 1 92 ? -12.190 7.163 4.447 1.00 95.06 92 ARG A CA 1
ATOM 735 C C . ARG A 1 92 ? -12.322 5.967 5.391 1.00 95.06 92 ARG A C 1
ATOM 737 O O . ARG A 1 92 ? -13.235 5.936 6.213 1.00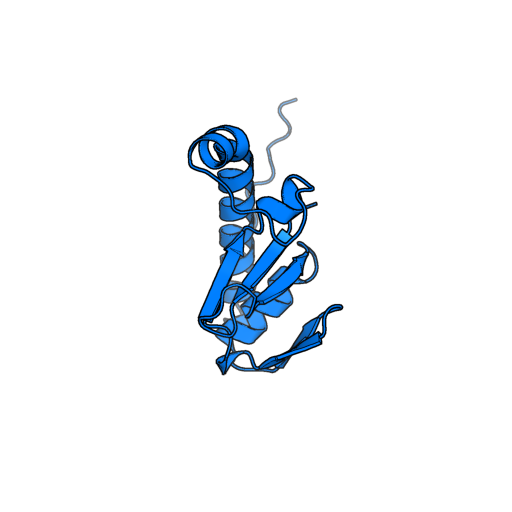 95.06 92 ARG A O 1
ATOM 744 N N . VAL A 1 93 ? -11.428 4.979 5.297 1.00 95.62 93 VAL A N 1
ATOM 745 C CA . VAL A 1 93 ? -11.470 3.783 6.159 1.00 95.62 93 VAL A CA 1
ATOM 746 C C . VAL A 1 93 ? -11.245 4.160 7.623 1.00 95.62 93 VAL A C 1
ATOM 748 O O . VAL A 1 93 ? -11.939 3.647 8.500 1.00 95.62 93 VAL A O 1
ATOM 751 N N . THR A 1 94 ? -10.324 5.084 7.892 1.00 94.06 94 THR A N 1
ATOM 752 C CA . THR A 1 94 ? -10.040 5.564 9.249 1.00 94.06 94 THR A CA 1
ATOM 753 C C . THR A 1 94 ? -11.254 6.276 9.849 1.00 94.06 94 THR A C 1
ATOM 755 O O . THR A 1 94 ? -11.639 5.973 10.978 1.00 94.06 94 THR A O 1
ATOM 758 N N . ALA A 1 95 ? -11.914 7.153 9.084 1.00 93.44 95 ALA A N 1
ATOM 759 C CA . ALA A 1 95 ? -13.144 7.823 9.507 1.00 93.44 95 ALA A CA 1
ATOM 760 C C . ALA A 1 95 ? -14.260 6.815 9.839 1.00 93.44 95 ALA A C 1
ATOM 762 O O . ALA A 1 95 ? -14.869 6.898 10.907 1.00 93.44 95 ALA A O 1
ATOM 763 N N . GLN A 1 96 ? -14.450 5.805 8.982 1.00 91.81 96 GLN A N 1
ATOM 764 C CA . GLN A 1 96 ? -15.430 4.734 9.192 1.00 91.81 96 GLN A CA 1
ATOM 765 C C . GLN A 1 96 ? -15.150 3.908 10.454 1.00 91.81 96 GLN A C 1
ATOM 767 O O . GLN A 1 96 ? -16.083 3.529 11.156 1.00 91.81 96 GLN A O 1
ATOM 772 N N . ILE A 1 97 ? -13.882 3.599 10.746 1.00 90.50 97 ILE A N 1
ATOM 773 C CA . ILE A 1 97 ? -13.501 2.869 11.968 1.00 90.50 97 ILE A CA 1
ATOM 774 C C . ILE A 1 97 ? -13.761 3.725 13.213 1.00 90.50 97 ILE A C 1
ATOM 776 O O . ILE A 1 97 ? -14.219 3.202 14.225 1.00 90.50 97 ILE A O 1
ATOM 780 N N . ALA A 1 98 ? -13.507 5.032 13.137 1.00 88.31 98 ALA A N 1
ATOM 781 C CA . ALA A 1 98 ? -13.718 5.967 14.238 1.00 88.31 98 ALA A CA 1
ATOM 782 C C . ALA A 1 98 ? -15.201 6.306 14.500 1.00 88.31 98 ALA A C 1
ATOM 784 O O . ALA A 1 98 ? -15.485 7.089 15.405 1.00 88.31 98 ALA A O 1
ATOM 785 N N . GLY A 1 99 ? -16.138 5.768 13.709 1.00 80.94 99 GLY A N 1
ATOM 786 C CA . GLY A 1 99 ? -17.566 6.085 13.815 1.00 80.94 99 GLY A CA 1
ATOM 787 C C . GLY A 1 99 ? -17.919 7.510 13.374 1.00 80.94 99 GLY A C 1
ATOM 788 O O . GLY A 1 99 ? -18.975 8.014 13.743 1.00 80.94 99 GLY A O 1
ATOM 789 N N . LYS A 1 100 ? -17.039 8.172 12.611 1.00 61.03 100 LYS A N 1
ATOM 790 C CA . LYS A 1 100 ? -17.288 9.499 12.034 1.00 61.03 100 LYS A CA 1
ATOM 791 C C . LYS A 1 100 ? -17.887 9.341 10.636 1.00 61.03 100 LYS A C 1
ATOM 793 O O . LYS A 1 100 ? -17.468 8.456 9.885 1.00 61.03 100 LYS A O 1
ATOM 798 N N . GLU A 1 101 ? -18.840 10.203 10.275 1.00 56.53 101 GLU A N 1
ATOM 799 C CA . GLU A 1 101 ? -19.287 10.313 8.883 1.00 56.53 101 GLU A CA 1
ATOM 800 C C . GLU A 1 101 ? -18.064 10.571 7.993 1.00 56.53 101 GLU A C 1
ATOM 802 O O . GLU A 1 101 ? -17.179 11.361 8.332 1.00 56.53 101 GLU A O 1
ATOM 807 N N . SER A 1 102 ? -17.955 9.809 6.902 1.00 53.88 102 SER A N 1
ATOM 808 C CA . SER A 1 102 ? -16.807 9.901 5.997 1.00 53.88 102 SER A CA 1
ATOM 809 C C . SER A 1 102 ? -16.710 11.328 5.449 1.00 53.88 102 SER A C 1
ATOM 811 O O . SER A 1 102 ? -17.754 11.886 5.111 1.00 53.88 102 SER A O 1
ATOM 813 N N . PRO A 1 103 ? -15.507 11.921 5.326 1.00 53.41 103 PRO A N 1
ATOM 814 C CA . PRO A 1 103 ? -15.378 13.228 4.698 1.00 53.41 103 PRO A CA 1
ATOM 815 C C . PRO A 1 103 ? -15.977 13.152 3.292 1.00 53.41 103 PRO A C 1
ATOM 817 O O . PRO A 1 103 ? -15.548 12.352 2.457 1.00 53.41 103 PRO A O 1
ATOM 820 N N . THR A 1 104 ? -17.023 13.939 3.054 1.00 58.00 104 THR A N 1
ATOM 821 C CA . THR A 1 104 ? -17.592 14.119 1.723 1.00 58.00 104 THR A CA 1
ATOM 822 C C . THR A 1 104 ? -16.530 14.791 0.871 1.00 58.00 104 THR A C 1
ATOM 824 O O . THR A 1 104 ? -16.099 15.902 1.186 1.00 58.00 104 THR A O 1
ATOM 827 N N . LEU A 1 105 ? -16.089 14.109 -0.188 1.00 56.91 105 LEU A N 1
ATOM 828 C CA . LEU A 1 105 ? -15.271 14.730 -1.226 1.00 56.91 105 LEU A CA 1
ATOM 829 C C . LEU A 1 105 ? -15.988 16.002 -1.700 1.00 56.91 105 LEU A C 1
ATOM 831 O O . LEU A 1 105 ? -17.218 15.967 -1.824 1.00 56.91 105 LEU A O 1
ATOM 835 N N . PRO A 1 106 ? -15.276 17.105 -1.986 1.00 47.38 106 PRO A N 1
ATOM 836 C CA . PRO A 1 106 ? -15.883 18.179 -2.745 1.00 47.38 106 PRO A CA 1
ATOM 837 C C . PRO A 1 106 ? -16.318 17.565 -4.075 1.00 47.38 106 PRO A C 1
ATOM 839 O O . PRO A 1 106 ? -15.488 17.153 -4.890 1.00 47.38 106 PRO A O 1
ATOM 842 N N . SER A 1 107 ? -17.632 17.425 -4.254 1.00 47.28 107 SER A N 1
ATOM 843 C CA . SER A 1 107 ? -18.233 17.157 -5.550 1.00 47.28 107 SER A CA 1
ATOM 844 C C . SER A 1 107 ? -17.570 18.127 -6.509 1.00 47.28 107 SER A C 1
ATOM 846 O O . SER A 1 107 ? -17.622 19.330 -6.259 1.00 47.28 107 SER A O 1
ATOM 848 N N . LYS A 1 108 ? -16.890 17.623 -7.547 1.00 48.94 108 LYS A N 1
ATOM 849 C CA . LYS A 1 108 ? -16.478 18.466 -8.669 1.00 48.94 108 LYS A CA 1
ATOM 850 C C . LYS A 1 108 ? -17.722 19.249 -9.059 1.00 48.94 108 LYS A C 1
ATOM 852 O O . LYS A 1 108 ? -18.671 18.649 -9.565 1.00 48.94 108 LYS A O 1
ATOM 857 N N . GLU A 1 109 ? -17.748 20.535 -8.723 1.00 42.09 109 GLU A N 1
ATOM 858 C CA . GLU A 1 109 ? -18.790 21.420 -9.194 1.00 42.09 109 GLU A CA 1
ATOM 859 C C . GLU A 1 109 ? -18.774 21.267 -10.706 1.00 42.09 109 GLU A C 1
ATOM 861 O O . GLU A 1 109 ? -17.738 21.419 -11.361 1.00 42.09 109 GLU A O 1
ATOM 866 N N . LEU A 1 110 ? -19.919 20.822 -11.219 1.00 44.94 110 LEU A N 1
ATOM 867 C CA . LEU A 1 110 ? -20.258 20.930 -12.616 1.00 44.94 110 LEU A CA 1
ATOM 868 C C . LEU A 1 110 ? -20.014 22.389 -13.000 1.00 44.94 110 LEU A C 1
ATOM 870 O O . LEU A 1 110 ? -20.828 23.256 -12.697 1.00 44.94 110 LEU A O 1
ATOM 874 N N . LEU A 1 111 ? -18.873 22.648 -13.634 1.00 39.53 111 LEU A N 1
ATOM 875 C CA . LEU A 1 111 ? -18.689 23.824 -14.464 1.00 39.53 111 LEU A CA 1
ATOM 876 C C . LEU A 1 111 ? -19.640 23.645 -15.649 1.00 39.53 111 LEU A C 1
ATOM 878 O O . LEU A 1 111 ? -19.323 22.955 -16.620 1.00 39.53 111 LEU A O 1
ATOM 882 N N . VAL A 1 112 ? -20.850 24.170 -15.459 1.00 42.97 112 VAL A N 1
ATOM 883 C CA . VAL A 1 112 ? -21.784 24.573 -16.513 1.00 42.97 112 VAL A CA 1
ATOM 884 C C . VAL A 1 112 ? -21.251 25.847 -17.152 1.00 42.97 112 VAL A C 1
ATOM 886 O O . VAL A 1 112 ? -20.795 26.730 -16.389 1.00 42.97 112 VAL A O 1
#

Sequence (112 aa):
MKYFRVKIGYGKDDFISVDETELPTAIRAQITGKVGVFREGTVSGNHIQAILPDLQRAAGFHRDYQLTGEDYEELRDTDKDHKLFLGETKDRVTAQIAGKESPTLPSKELLV

pLDDT: mean 89.3, std 14.71, range [39.53, 98.06]